Protein AF-A0A3D4QWU9-F1 (afdb_monomer_lite)

Secondary structure (DSSP, 8-state):
-----TTTTSSSS-EEEEEEEE-PPPEEETTEEEEESSPEEEEEEEEEETTEEEEEEEEE--EEEE-TTT--EEE-

Structure (mmCIF, N/CA/C/O backbone):
data_AF-A0A3D4QWU9-F1
#
_entry.id   AF-A0A3D4QWU9-F1
#
loop_
_atom_site.group_PDB
_atom_site.id
_atom_site.type_symbol
_atom_site.label_atom_id
_atom_site.label_alt_id
_atom_site.label_comp_id
_atom_site.label_asym_id
_atom_site.label_entity_id
_atom_site.label_seq_id
_atom_site.pdbx_PDB_ins_code
_atom_site.Cartn_x
_atom_site.Cartn_y
_atom_site.Cartn_z
_atom_site.occupancy
_atom_site.B_iso_or_equiv
_atom_site.auth_seq_id
_atom_site.auth_comp_id
_atom_site.auth_asym_id
_atom_site.auth_atom_id
_atom_site.pdbx_PDB_model_num
ATOM 1 N N . MET A 1 1 ? -0.876 -7.414 4.753 1.00 64.12 1 MET A N 1
ATOM 2 C CA . MET A 1 1 ? -1.046 -6.519 5.918 1.00 64.12 1 MET A CA 1
ATOM 3 C C . MET A 1 1 ? -2.256 -6.999 6.698 1.00 64.12 1 MET A C 1
ATOM 5 O O . MET A 1 1 ? -3.245 -7.344 6.066 1.00 64.12 1 MET A O 1
ATOM 9 N N . LYS A 1 2 ? -2.172 -7.068 8.027 1.00 71.12 2 LYS A N 1
ATOM 10 C CA . LYS A 1 2 ? -3.326 -7.286 8.907 1.00 71.12 2 LYS A CA 1
ATOM 11 C C . LYS A 1 2 ? -3.296 -6.166 9.943 1.00 71.12 2 LYS A C 1
ATOM 13 O O . LYS A 1 2 ? -2.243 -5.951 10.535 1.00 71.12 2 LYS A O 1
ATOM 18 N N . ILE A 1 3 ? -4.393 -5.430 10.081 1.00 71.88 3 ILE A N 1
ATOM 19 C CA . ILE A 1 3 ? -4.551 -4.402 11.113 1.00 71.88 3 ILE A CA 1
ATOM 20 C C . ILE A 1 3 ? -5.505 -4.973 12.151 1.00 71.88 3 ILE A C 1
ATOM 22 O O . ILE A 1 3 ? -6.584 -5.446 11.797 1.00 71.88 3 ILE A O 1
ATOM 26 N N . HIS A 1 4 ? -5.067 -4.947 13.399 1.00 79.00 4 HIS A N 1
ATOM 27 C CA . HIS A 1 4 ? -5.841 -5.326 14.571 1.00 79.00 4 HIS A CA 1
ATOM 28 C C . HIS A 1 4 ? -6.642 -4.103 15.034 1.00 79.00 4 HIS A C 1
ATOM 30 O O . HIS A 1 4 ? -6.072 -3.018 15.158 1.00 79.00 4 HIS A O 1
ATOM 36 N N . PHE A 1 5 ? -7.958 -4.267 15.181 1.00 77.69 5 PHE A N 1
ATOM 37 C CA . PHE A 1 5 ? -8.939 -3.219 15.507 1.00 77.69 5 PHE A CA 1
ATOM 38 C C . PHE A 1 5 ? -9.749 -3.557 16.767 1.00 77.69 5 PHE A C 1
ATOM 40 O O . PHE A 1 5 ? -10.771 -2.936 17.049 1.00 77.69 5 PHE A O 1
ATOM 47 N N . GLU A 1 6 ? -9.311 -4.556 17.527 1.00 79.31 6 GLU A N 1
ATOM 48 C CA . GLU A 1 6 ? -9.937 -5.029 18.757 1.00 79.31 6 GLU A CA 1
ATOM 49 C C . GLU A 1 6 ? -10.084 -3.886 19.780 1.00 79.31 6 GLU A C 1
ATOM 51 O O . GLU A 1 6 ? -11.116 -3.781 20.445 1.00 79.31 6 GLU A O 1
ATOM 56 N N . ASP A 1 7 ? -9.111 -2.972 19.818 1.00 71.50 7 ASP A N 1
ATOM 57 C CA . ASP A 1 7 ? -9.107 -1.795 20.694 1.00 71.50 7 ASP A CA 1
ATOM 58 C C . ASP A 1 7 ? -10.129 -0.727 20.256 1.00 71.50 7 ASP A C 1
ATOM 60 O O . ASP A 1 7 ? -10.696 -0.017 21.085 1.00 71.50 7 ASP A O 1
ATOM 64 N N . LEU A 1 8 ? -10.451 -0.651 18.958 1.00 72.62 8 LEU A N 1
ATOM 65 C CA . LEU A 1 8 ? -11.449 0.283 18.426 1.00 72.62 8 LEU A CA 1
ATOM 66 C C . LEU A 1 8 ? -12.882 -0.133 18.767 1.00 72.62 8 LEU A C 1
ATOM 68 O O . LEU A 1 8 ? -13.776 0.711 18.847 1.00 72.62 8 LEU A O 1
ATOM 72 N N . LEU A 1 9 ? -13.134 -1.428 18.961 1.00 72.19 9 LEU A N 1
ATOM 73 C CA . LEU A 1 9 ? -14.489 -1.948 19.139 1.00 72.19 9 LEU A CA 1
ATOM 74 C C . LEU A 1 9 ? -15.101 -1.601 20.502 1.00 72.19 9 LEU A C 1
ATOM 76 O O . LEU A 1 9 ? -16.329 -1.621 20.609 1.00 72.19 9 LEU A O 1
ATOM 80 N N . GLN A 1 10 ? -14.291 -1.242 21.501 1.00 71.25 10 GLN A N 1
ATOM 81 C CA . GLN A 1 10 ? -14.746 -1.051 22.882 1.00 71.25 10 GLN A CA 1
ATOM 82 C C . GLN A 1 10 ? -15.4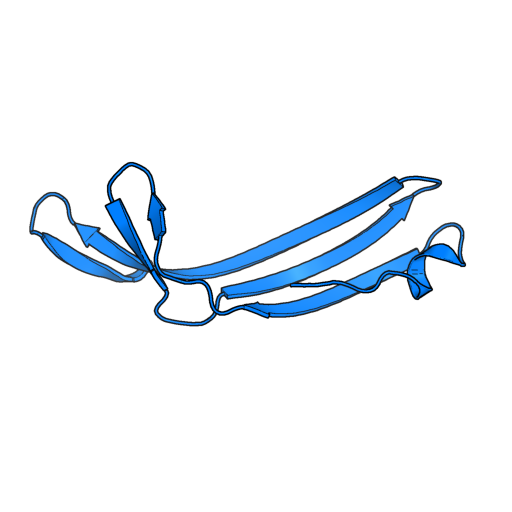57 0.287 23.121 1.00 71.25 10 GLN A C 1
ATOM 84 O O . GLN A 1 10 ? -16.413 0.337 23.893 1.00 71.25 10 GLN A O 1
ATOM 89 N N . GLU A 1 11 ? -15.056 1.355 22.430 1.00 70.88 11 GLU A N 1
ATOM 90 C CA . GLU A 1 11 ? -15.635 2.690 22.623 1.00 70.88 11 GLU A CA 1
ATOM 91 C C . GLU A 1 11 ? -16.538 3.115 21.453 1.00 70.88 11 GLU A C 1
ATOM 93 O O . GLU A 1 11 ? -16.477 2.561 20.351 1.00 70.88 11 GLU A O 1
ATOM 98 N N . LYS A 1 12 ? -17.461 4.052 21.713 1.00 65.06 12 LYS A N 1
ATOM 99 C CA . LYS A 1 12 ? -18.473 4.510 20.739 1.00 65.06 12 LYS A CA 1
ATOM 100 C C . LYS A 1 12 ? -17.886 5.402 19.641 1.00 65.06 12 LYS A C 1
ATOM 102 O O . LYS A 1 12 ? -18.367 5.332 18.516 1.00 65.06 12 LYS A O 1
ATOM 107 N N . ASP A 1 13 ? -16.836 6.152 19.971 1.00 68.12 13 ASP A N 1
ATOM 108 C CA . ASP A 1 13 ? -16.089 7.030 19.072 1.00 68.12 13 ASP A CA 1
ATOM 109 C C . ASP A 1 13 ? -14.594 6.875 19.371 1.00 68.12 13 ASP A C 1
ATOM 111 O O . ASP A 1 13 ? -14.031 7.558 20.224 1.00 68.12 13 ASP A O 1
ATOM 115 N N . SER A 1 14 ? -13.955 5.929 18.691 1.00 82.56 14 SER A N 1
ATOM 116 C CA . SER A 1 14 ? -12.535 5.616 18.844 1.00 82.56 14 SER A CA 1
ATOM 117 C C . SER A 1 14 ? -11.812 5.789 17.515 1.00 82.56 14 SER A C 1
ATOM 119 O O . SER A 1 14 ? -12.405 5.695 16.433 1.00 82.56 14 SER A O 1
ATOM 121 N N . ASN A 1 15 ? -10.513 6.063 17.587 1.00 87.31 15 ASN A N 1
ATOM 122 C CA . ASN A 1 15 ? -9.665 6.090 16.410 1.00 87.31 15 ASN A CA 1
ATOM 123 C C . ASN A 1 15 ? -8.303 5.449 16.683 1.00 87.31 15 ASN A C 1
ATOM 125 O O . ASN A 1 15 ? -7.849 5.379 17.822 1.00 87.31 15 ASN A O 1
ATOM 129 N N . GLN A 1 16 ? -7.683 4.948 15.619 1.00 90.38 16 GLN A N 1
ATOM 130 C CA . GLN A 1 16 ? -6.391 4.282 15.660 1.00 90.38 16 GLN A CA 1
ATOM 131 C C . GLN A 1 16 ? -5.597 4.717 14.440 1.00 90.38 16 GLN A C 1
ATOM 133 O O . GLN A 1 16 ? -5.995 4.472 13.296 1.00 90.38 16 GLN A O 1
ATOM 138 N N . SER A 1 17 ? -4.478 5.388 14.688 1.00 92.19 17 SER A N 1
ATOM 139 C CA . SER A 1 17 ? -3.517 5.698 13.643 1.00 92.19 17 SER A CA 1
ATOM 140 C C . SER A 1 17 ? -2.614 4.500 13.378 1.00 92.19 17 SER A C 1
ATOM 142 O O . SER A 1 17 ? -2.383 3.648 14.238 1.00 92.19 17 SER A O 1
ATOM 144 N N . PHE A 1 18 ? -2.094 4.432 12.161 1.00 90.88 18 PHE A N 1
ATOM 145 C CA . PHE A 1 18 ? -1.071 3.465 11.798 1.00 90.88 18 PHE A CA 1
ATOM 146 C C . PHE A 1 18 ? -0.084 4.103 10.825 1.00 90.88 18 PHE A C 1
ATOM 148 O O . PHE A 1 18 ? -0.441 4.989 10.048 1.00 90.88 18 PHE A O 1
ATOM 155 N N . ASP A 1 19 ? 1.156 3.635 10.876 1.00 93.62 19 ASP A N 1
ATOM 156 C CA . ASP A 1 19 ? 2.214 3.963 9.927 1.00 93.62 19 ASP A CA 1
ATOM 157 C C . ASP A 1 19 ? 3.032 2.696 9.712 1.00 93.62 19 ASP A C 1
ATOM 159 O O . ASP A 1 19 ? 3.587 2.125 10.655 1.00 93.62 19 ASP A O 1
ATOM 163 N N . ILE A 1 20 ? 3.014 2.193 8.484 1.00 91.56 20 ILE A N 1
ATOM 164 C CA . ILE A 1 20 ? 3.666 0.944 8.139 1.00 91.56 20 ILE A CA 1
ATOM 165 C C . ILE A 1 20 ? 4.416 1.047 6.818 1.00 91.56 20 ILE A C 1
ATOM 167 O O . ILE A 1 20 ? 4.145 1.879 5.952 1.00 91.56 20 ILE A O 1
ATOM 171 N N . SER A 1 21 ? 5.331 0.102 6.642 1.00 93.75 21 SER A N 1
ATOM 172 C CA . SER A 1 21 ? 6.103 -0.070 5.424 1.00 93.75 21 SER A CA 1
ATOM 173 C C . SER A 1 21 ? 5.817 -1.442 4.817 1.00 93.75 21 SER A C 1
ATOM 175 O O . SER A 1 21 ? 5.960 -2.467 5.486 1.00 93.75 21 SER A O 1
ATOM 177 N N . LEU A 1 22 ? 5.389 -1.472 3.554 1.00 91.19 22 LEU A N 1
ATOM 178 C CA . LEU A 1 22 ? 5.019 -2.689 2.833 1.00 91.19 22 LEU A CA 1
ATOM 179 C C . LEU A 1 22 ? 5.942 -2.916 1.641 1.00 91.19 22 LEU A C 1
ATOM 181 O O . LEU A 1 22 ? 6.091 -2.056 0.778 1.00 91.19 22 LEU A O 1
ATOM 185 N N . LYS A 1 23 ? 6.516 -4.114 1.543 1.00 90.75 23 LYS A N 1
ATOM 186 C CA . LYS A 1 23 ? 7.138 -4.575 0.299 1.00 90.75 23 LYS A CA 1
ATOM 187 C C . LYS A 1 23 ? 6.048 -5.176 -0.580 1.00 90.75 23 LYS A C 1
ATOM 189 O O . LYS A 1 23 ? 5.477 -6.201 -0.208 1.00 90.75 23 LYS A O 1
ATOM 194 N N . LEU A 1 24 ? 5.752 -4.531 -1.706 1.00 87.44 24 LEU A N 1
ATOM 195 C CA . LEU A 1 24 ? 4.920 -5.119 -2.751 1.00 87.44 24 LEU A CA 1
ATOM 196 C C . LEU A 1 24 ? 5.808 -5.767 -3.815 1.00 87.44 24 LEU A C 1
ATOM 198 O O . LEU A 1 24 ? 6.892 -5.247 -4.087 1.00 87.44 24 LEU A O 1
ATOM 202 N N . PRO A 1 25 ? 5.377 -6.900 -4.391 1.00 89.44 25 PRO A N 1
ATOM 203 C CA . PRO A 1 25 ? 5.991 -7.405 -5.605 1.00 89.44 25 PRO A CA 1
ATOM 204 C C . PRO A 1 25 ? 5.723 -6.439 -6.763 1.00 89.44 25 PRO A C 1
ATOM 206 O O . PRO A 1 25 ? 4.744 -5.687 -6.740 1.00 89.44 25 PRO A O 1
ATOM 209 N N . ASP A 1 26 ? 6.574 -6.505 -7.780 1.00 89.75 26 ASP A N 1
ATOM 210 C CA . ASP A 1 26 ? 6.354 -5.814 -9.048 1.00 89.75 26 ASP A CA 1
ATOM 211 C C . ASP A 1 26 ? 4.999 -6.220 -9.646 1.00 89.75 26 ASP A C 1
ATOM 213 O O . ASP A 1 26 ? 4.551 -7.365 -9.504 1.00 89.75 26 ASP A O 1
ATOM 217 N N . LEU A 1 27 ? 4.326 -5.270 -10.293 1.00 90.31 27 LEU A N 1
ATOM 218 C CA . LEU A 1 27 ? 2.984 -5.466 -10.838 1.00 90.31 27 LEU A CA 1
ATOM 219 C C . LEU A 1 27 ? 2.859 -4.858 -12.229 1.00 90.31 27 LEU A C 1
ATOM 221 O O . LEU A 1 27 ? 3.582 -3.934 -12.578 1.00 90.31 27 LEU A O 1
ATOM 225 N N . THR A 1 28 ? 1.914 -5.348 -13.023 1.00 89.12 28 THR A N 1
ATOM 226 C CA . THR A 1 28 ? 1.590 -4.743 -14.318 1.00 89.12 28 THR A CA 1
ATOM 227 C C . THR A 1 28 ? 0.398 -3.809 -14.162 1.00 89.12 28 THR A C 1
ATOM 229 O O . THR A 1 28 ? -0.676 -4.234 -13.732 1.00 89.12 28 THR A O 1
ATOM 232 N N . TRP A 1 29 ? 0.566 -2.545 -14.539 1.00 84.06 29 TRP A N 1
ATOM 233 C CA . TRP A 1 29 ? -0.486 -1.535 -14.522 1.00 84.06 29 TRP A CA 1
ATOM 234 C C . TRP A 1 29 ? -0.693 -0.988 -15.928 1.00 84.06 29 TRP A C 1
ATOM 236 O O . TRP A 1 29 ? 0.240 -0.496 -16.546 1.00 84.06 29 TRP A O 1
ATOM 246 N N . GLN A 1 30 ? -1.917 -1.102 -16.450 1.0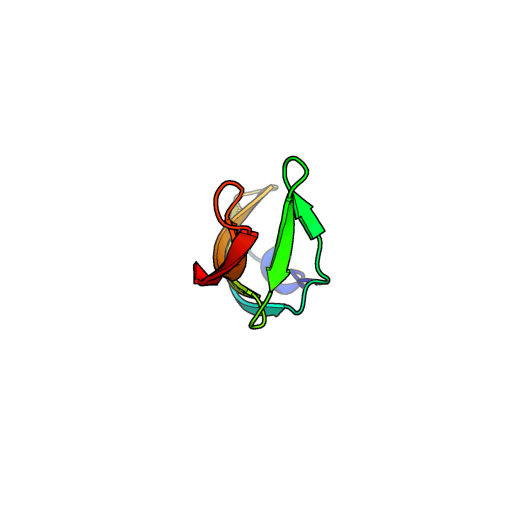0 86.62 30 GLN A N 1
ATOM 247 C CA . GLN A 1 30 ? -2.258 -0.664 -17.815 1.00 86.62 30 GLN A CA 1
ATOM 248 C C . GLN A 1 30 ? -1.332 -1.239 -18.909 1.00 86.62 30 GLN A C 1
ATOM 250 O O . GLN A 1 30 ? -1.122 -0.622 -19.946 1.00 86.62 30 GLN A O 1
ATOM 255 N N . GLY A 1 31 ? -0.799 -2.445 -18.689 1.00 85.69 31 GLY A N 1
ATOM 256 C CA . GLY A 1 31 ? 0.125 -3.106 -19.614 1.00 85.69 31 GLY A CA 1
ATOM 257 C C . GLY A 1 31 ? 1.600 -2.745 -19.417 1.00 85.69 31 GLY A C 1
ATOM 258 O O . GLY A 1 31 ? 2.445 -3.389 -20.030 1.00 85.69 31 GLY A O 1
ATOM 259 N N . GLU A 1 32 ? 1.925 -1.800 -18.532 1.00 81.94 32 GLU A N 1
ATOM 260 C CA . GLU A 1 32 ? 3.304 -1.423 -18.216 1.00 81.94 32 GLU A CA 1
ATOM 261 C C . GLU A 1 32 ? 3.791 -2.090 -16.919 1.00 81.94 32 GLU A C 1
ATOM 263 O O . GLU A 1 32 ? 3.029 -2.197 -15.950 1.00 81.94 32 GLU A O 1
ATOM 268 N N . PRO A 1 33 ? 5.048 -2.565 -16.869 1.00 86.50 33 PRO A N 1
ATOM 269 C CA . PRO A 1 33 ? 5.635 -3.068 -15.637 1.00 86.50 33 PRO A CA 1
ATOM 270 C C . PRO A 1 33 ? 5.908 -1.911 -14.666 1.00 86.50 33 PRO A C 1
ATOM 272 O O . PRO A 1 33 ? 6.584 -0.944 -15.005 1.00 86.50 33 PRO A O 1
ATOM 275 N N . LEU A 1 34 ? 5.404 -2.041 -13.440 1.00 88.94 34 LEU A N 1
ATOM 276 C CA . LEU A 1 34 ? 5.728 -1.190 -12.303 1.00 88.94 34 LEU A CA 1
ATOM 277 C C . LEU A 1 34 ? 6.625 -1.963 -11.344 1.00 88.94 34 LEU A C 1
ATOM 279 O O . LEU A 1 34 ? 6.212 -2.991 -10.798 1.00 88.94 34 LEU A O 1
ATOM 283 N N . SER A 1 35 ? 7.812 -1.423 -11.084 1.00 91.00 35 SER A N 1
ATOM 284 C CA . SER A 1 35 ? 8.698 -1.932 -10.037 1.00 91.00 35 SER A CA 1
ATOM 285 C C . SER A 1 35 ? 8.800 -0.941 -8.886 1.00 91.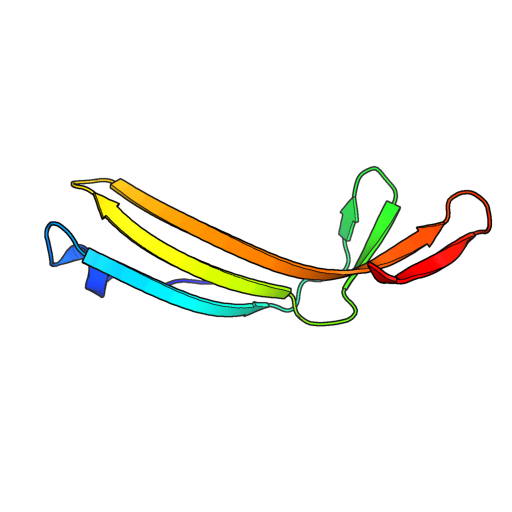00 35 SER A C 1
ATOM 287 O O . SER A 1 35 ? 8.811 0.274 -9.084 1.00 91.00 35 SER A O 1
ATOM 289 N N . PHE A 1 36 ? 8.909 -1.450 -7.662 1.00 91.06 36 PHE A N 1
ATOM 290 C CA . PHE A 1 36 ? 8.996 -0.615 -6.465 1.00 91.06 36 PHE A CA 1
ATOM 291 C C . PHE A 1 36 ? 10.445 -0.526 -5.994 1.00 91.06 36 PHE A C 1
ATOM 293 O O . PHE A 1 36 ? 11.018 -1.505 -5.516 1.00 91.06 36 PHE A O 1
ATOM 300 N N . ARG A 1 37 ? 11.057 0.663 -6.087 1.00 87.19 37 ARG A N 1
ATOM 301 C CA . ARG A 1 37 ? 12.457 0.855 -5.662 1.00 87.19 37 ARG A CA 1
ATOM 302 C C . ARG A 1 37 ? 12.615 0.697 -4.152 1.00 87.19 37 ARG A C 1
ATOM 304 O O . ARG A 1 37 ? 13.652 0.252 -3.658 1.00 87.19 37 ARG A O 1
ATOM 311 N N . LYS A 1 38 ? 11.593 1.124 -3.414 1.00 90.06 38 LYS A N 1
ATOM 312 C CA . LYS A 1 38 ? 11.545 1.124 -1.954 1.00 90.06 38 LYS A CA 1
ATOM 313 C C . LYS A 1 38 ? 10.205 0.567 -1.482 1.00 90.06 38 LYS A C 1
ATOM 315 O O . LYS A 1 38 ? 9.223 0.627 -2.222 1.00 90.06 38 LYS A O 1
ATOM 320 N N . PRO A 1 39 ? 10.146 0.062 -0.240 1.00 92.44 39 PRO A N 1
ATOM 321 C CA . PRO A 1 39 ? 8.877 -0.256 0.391 1.00 92.44 39 PRO A CA 1
ATOM 322 C C . PRO A 1 39 ? 7.889 0.915 0.319 1.00 92.44 39 PRO A C 1
ATOM 324 O O . PRO A 1 39 ? 8.267 2.077 0.470 1.00 92.44 39 PRO A O 1
ATOM 327 N N . ILE A 1 40 ? 6.619 0.590 0.128 1.00 93.19 40 ILE A N 1
ATOM 328 C CA . ILE A 1 40 ? 5.510 1.535 0.132 1.00 93.19 40 ILE A CA 1
ATOM 329 C C . ILE A 1 40 ? 5.244 1.964 1.570 1.00 93.19 40 ILE A C 1
ATOM 331 O O . ILE A 1 40 ? 5.039 1.118 2.441 1.00 93.19 40 ILE A O 1
ATOM 335 N N . SER A 1 41 ? 5.238 3.269 1.815 1.00 94.81 41 SER A N 1
ATOM 336 C CA . SER A 1 41 ? 4.782 3.841 3.078 1.00 94.81 41 SER A CA 1
ATOM 337 C C . SER A 1 41 ? 3.266 3.981 3.032 1.00 94.81 41 SER A C 1
ATOM 339 O O . SER A 1 41 ? 2.713 4.550 2.087 1.00 94.81 41 SER A O 1
ATOM 341 N N . VAL A 1 42 ? 2.599 3.431 4.042 1.00 94.00 42 VAL A N 1
ATOM 342 C CA . VAL A 1 42 ? 1.158 3.564 4.230 1.00 94.00 42 VAL A CA 1
ATOM 343 C C . VAL A 1 42 ? 0.922 4.090 5.631 1.00 94.00 42 VAL A C 1
ATOM 345 O O . VAL A 1 42 ? 1.194 3.393 6.608 1.00 94.00 42 VAL A O 1
ATOM 348 N N . SER A 1 43 ? 0.384 5.296 5.721 1.00 95.19 43 SER A N 1
ATOM 349 C CA . SER A 1 43 ? -0.035 5.892 6.983 1.00 95.19 43 SER A CA 1
ATOM 350 C C . SER A 1 43 ? -1.508 6.242 6.933 1.00 95.19 43 SER A C 1
ATOM 352 O O . SER A 1 43 ? -2.069 6.461 5.861 1.00 95.19 43 SER A O 1
ATOM 354 N N . GLY A 1 44 ? -2.177 6.263 8.073 1.00 94.56 44 GLY A N 1
ATOM 355 C CA . GLY A 1 44 ? -3.604 6.526 8.070 1.00 94.56 44 GLY A CA 1
ATOM 356 C C . GLY A 1 44 ? -4.240 6.535 9.439 1.00 94.56 44 GLY A C 1
ATOM 357 O O . GLY A 1 44 ? -3.575 6.424 10.468 1.00 94.56 44 GLY A O 1
ATOM 358 N N . LEU A 1 45 ? -5.558 6.677 9.409 1.00 93.62 45 LEU A N 1
ATOM 359 C CA . LEU A 1 45 ? -6.433 6.719 10.561 1.00 93.62 45 LEU A CA 1
ATOM 360 C C . LEU A 1 45 ? -7.642 5.829 10.289 1.00 93.62 45 LEU A C 1
ATOM 362 O O . LEU A 1 45 ? -8.305 5.966 9.259 1.00 93.62 45 LEU A O 1
ATOM 366 N N . ILE A 1 46 ? -7.929 4.938 11.228 1.00 92.25 46 ILE A N 1
ATOM 367 C CA . ILE A 1 46 ? -9.185 4.199 11.287 1.00 92.25 46 ILE A CA 1
ATOM 368 C C . ILE A 1 46 ? -10.047 4.874 12.343 1.00 92.25 46 ILE A C 1
ATOM 370 O O . ILE A 1 46 ? -9.579 5.087 13.458 1.00 92.25 46 ILE A O 1
ATOM 374 N N . VAL A 1 47 ? -11.285 5.214 12.000 1.00 91.06 47 VAL A N 1
ATOM 375 C CA . VAL A 1 47 ? -12.253 5.843 12.906 1.00 91.06 47 VAL A CA 1
ATOM 376 C C . VAL A 1 47 ? -13.492 4.966 12.986 1.00 91.06 47 VAL A C 1
ATOM 378 O O . VAL A 1 47 ? -14.068 4.614 11.957 1.00 91.06 47 VAL A O 1
ATOM 381 N N . LYS A 1 48 ? -13.934 4.632 14.198 1.00 87.56 48 LYS A N 1
ATOM 382 C CA . LYS A 1 48 ? -15.235 4.000 14.411 1.00 87.56 48 LYS A CA 1
ATOM 383 C C . LYS A 1 48 ? -16.315 5.074 14.480 1.00 87.56 48 LYS A C 1
ATOM 385 O O . LYS A 1 48 ? -16.209 6.009 15.265 1.00 87.56 48 LYS A O 1
ATOM 390 N N . ARG A 1 49 ? -17.352 4.934 13.655 1.00 86.88 49 ARG A N 1
ATOM 391 C CA . ARG A 1 49 ? -18.548 5.785 13.647 1.00 86.88 49 ARG A CA 1
ATOM 392 C C . ARG A 1 49 ? -19.777 4.891 13.775 1.00 86.88 49 ARG A C 1
ATOM 394 O O . ARG A 1 49 ? -20.260 4.346 12.782 1.00 86.88 49 ARG A O 1
ATOM 401 N N . GLY A 1 50 ? -20.266 4.715 15.002 1.00 84.94 50 GLY A N 1
ATOM 402 C CA . GLY A 1 50 ? -21.341 3.761 15.286 1.00 84.94 50 GLY A CA 1
ATOM 403 C C . GLY A 1 50 ? -20.915 2.332 14.939 1.00 84.94 50 GLY A C 1
ATOM 404 O O . GLY A 1 50 ? -19.973 1.810 15.535 1.00 84.94 50 GLY A O 1
ATOM 405 N N . ASP A 1 51 ? -21.584 1.735 13.950 1.00 85.31 51 ASP A N 1
ATOM 406 C CA . ASP A 1 51 ? -21.343 0.356 13.499 1.00 85.31 51 ASP A CA 1
ATOM 407 C C . ASP A 1 51 ? -20.410 0.261 12.273 1.00 85.31 51 ASP A C 1
ATOM 409 O O . ASP A 1 51 ? -20.209 -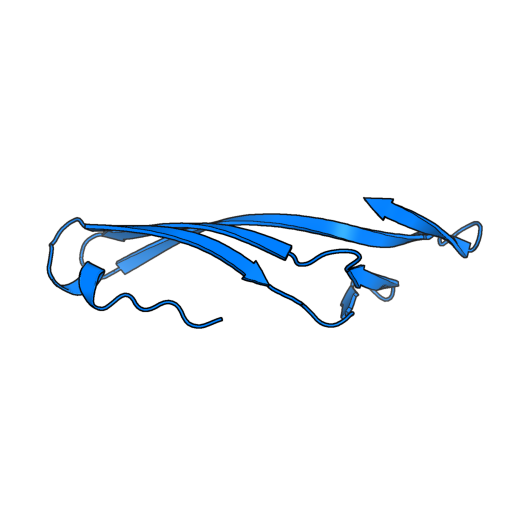0.821 11.723 1.00 85.31 51 ASP A O 1
ATOM 413 N N . ILE A 1 52 ? -19.839 1.385 11.821 1.00 86.81 52 ILE A N 1
ATOM 414 C CA . ILE A 1 52 ? -18.962 1.453 10.643 1.00 86.81 52 ILE A CA 1
ATOM 415 C C . ILE A 1 52 ? -17.533 1.806 11.071 1.00 86.81 52 ILE A C 1
ATOM 417 O O . ILE A 1 52 ? -17.325 2.660 11.934 1.00 86.81 52 ILE A O 1
ATOM 421 N N . LEU A 1 53 ? -16.543 1.178 10.428 1.00 88.06 53 LEU A N 1
ATOM 422 C CA . LEU A 1 53 ? -15.140 1.591 10.480 1.00 88.06 53 LEU A CA 1
ATOM 423 C C . LEU A 1 53 ? -14.785 2.350 9.198 1.00 88.06 53 LEU A C 1
ATOM 425 O O . LEU A 1 53 ? -14.873 1.808 8.098 1.00 88.06 53 LEU A O 1
ATOM 429 N N . GLU A 1 54 ? -14.372 3.603 9.346 1.00 91.00 54 GLU A N 1
ATOM 430 C CA . GLU A 1 54 ? -13.897 4.455 8.260 1.00 91.00 54 GLU A CA 1
ATOM 431 C C . GLU A 1 54 ? -12.364 4.444 8.242 1.00 91.00 54 GLU A C 1
ATOM 433 O O . GLU A 1 54 ? -11.727 4.835 9.219 1.00 91.00 54 GLU A O 1
ATOM 438 N N . LEU A 1 55 ? -11.767 3.993 7.136 1.00 91.56 55 LEU A N 1
ATOM 439 C CA . LEU A 1 55 ? -10.320 4.001 6.926 1.00 91.56 55 LEU A CA 1
ATOM 440 C C . LEU A 1 55 ? -9.940 5.143 5.981 1.00 91.56 55 LEU A C 1
ATOM 442 O O . LEU A 1 55 ? -10.296 5.119 4.805 1.00 91.56 55 LEU A O 1
ATOM 446 N N . ASN A 1 56 ? -9.135 6.080 6.474 1.00 94.12 56 ASN A N 1
ATOM 447 C CA . ASN A 1 56 ? -8.470 7.087 5.655 1.00 94.12 56 ASN A CA 1
ATOM 448 C C . ASN A 1 56 ? -6.970 6.797 5.634 1.00 94.12 56 ASN A C 1
ATOM 450 O O . ASN A 1 56 ? -6.316 6.851 6.674 1.00 94.12 56 ASN A O 1
ATOM 454 N N . ALA A 1 57 ? -6.423 6.489 4.458 1.00 93.50 57 ALA A N 1
ATOM 455 C CA . ALA A 1 57 ? -5.016 6.141 4.298 1.00 93.50 57 ALA A CA 1
ATOM 456 C C . ALA A 1 57 ? -4.337 7.000 3.228 1.00 93.50 57 ALA A C 1
ATOM 458 O O . ALA A 1 57 ? -4.899 7.284 2.172 1.00 93.50 57 ALA A O 1
ATOM 459 N N . ASN A 1 58 ? -3.095 7.373 3.501 1.00 96.06 58 ASN A N 1
ATOM 460 C CA . ASN A 1 58 ? -2.164 7.959 2.565 1.00 96.06 58 ASN A CA 1
ATOM 461 C C . ASN A 1 58 ? -1.134 6.899 2.166 1.00 96.06 58 ASN A C 1
ATOM 463 O O . ASN A 1 58 ? -0.513 6.267 3.020 1.00 96.06 58 ASN A O 1
ATOM 467 N N . VAL A 1 59 ? -0.964 6.709 0.861 1.00 93.00 59 VAL A N 1
ATOM 468 C CA . VAL A 1 59 ? -0.021 5.746 0.291 1.00 93.00 59 VAL A CA 1
ATOM 469 C C . VAL A 1 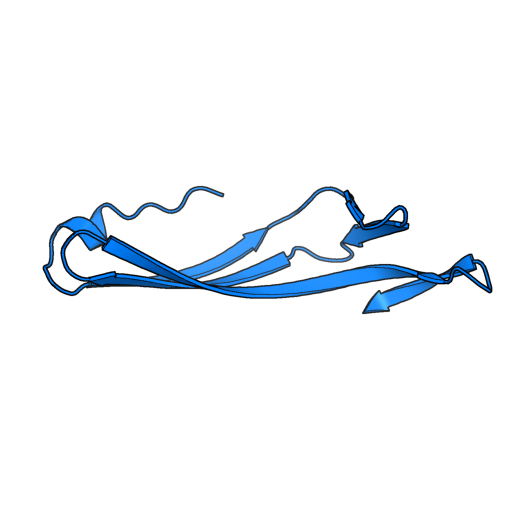59 ? 1.037 6.521 -0.481 1.00 93.00 59 VAL A C 1
ATOM 471 O O . VAL A 1 59 ? 0.699 7.315 -1.358 1.00 93.00 59 VAL A O 1
ATOM 474 N N . LYS A 1 60 ? 2.312 6.287 -0.169 1.00 93.94 60 LYS A N 1
ATOM 475 C CA . LYS A 1 60 ? 3.457 6.887 -0.865 1.00 93.94 60 LYS A CA 1
ATOM 476 C C . LYS A 1 60 ? 4.465 5.816 -1.244 1.00 93.94 60 LYS A C 1
ATOM 478 O O . LYS A 1 60 ? 4.838 4.977 -0.425 1.00 93.94 60 LYS A O 1
ATOM 483 N N . SER A 1 61 ? 4.942 5.868 -2.479 1.00 91.62 61 SER A N 1
ATOM 484 C CA . SER A 1 61 ? 6.008 5.001 -2.969 1.00 91.62 61 SER A CA 1
ATOM 485 C C . SER A 1 61 ? 6.838 5.725 -4.023 1.00 91.62 61 SER A C 1
ATOM 487 O O . SER A 1 61 ? 6.388 6.729 -4.562 1.00 91.62 61 SER A O 1
ATOM 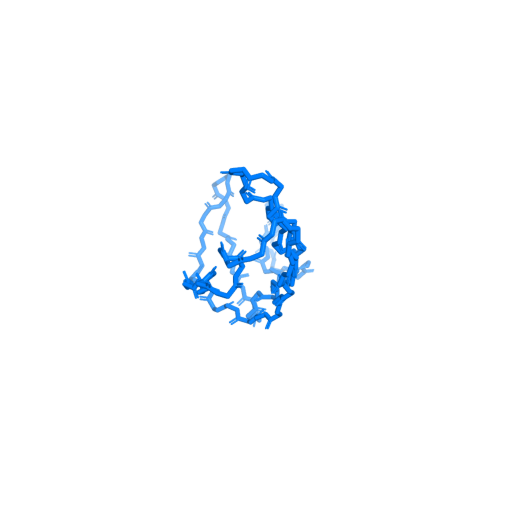489 N N . GLU A 1 62 ? 8.032 5.195 -4.278 1.00 92.56 62 GLU A N 1
ATOM 490 C CA . GLU A 1 62 ? 8.876 5.549 -5.415 1.00 92.56 62 GLU A CA 1
ATOM 491 C C . GLU A 1 62 ? 8.831 4.368 -6.396 1.00 92.56 62 GLU A C 1
ATOM 493 O O . GLU A 1 62 ? 9.319 3.271 -6.079 1.00 92.56 62 GLU A O 1
ATOM 498 N N . ILE A 1 63 ? 8.211 4.582 -7.553 1.00 91.12 63 ILE A N 1
ATOM 499 C CA . ILE A 1 63 ? 8.051 3.577 -8.606 1.00 91.12 63 ILE A CA 1
ATOM 500 C C . ILE A 1 63 ? 9.076 3.790 -9.713 1.00 91.12 63 ILE A C 1
ATOM 502 O O . ILE A 1 63 ? 9.471 4.913 -10.015 1.00 91.12 63 ILE A O 1
ATOM 506 N N . ILE A 1 64 ? 9.508 2.693 -10.324 1.00 90.62 64 ILE A N 1
ATOM 507 C CA . ILE A 1 64 ? 10.325 2.695 -11.532 1.00 90.62 64 ILE A CA 1
ATOM 508 C C . ILE A 1 64 ? 9.400 2.377 -12.701 1.00 90.62 64 ILE A C 1
ATOM 510 O O . ILE A 1 64 ? 8.736 1.340 -12.712 1.00 90.62 64 ILE A O 1
ATOM 514 N N . LEU A 1 65 ? 9.379 3.293 -13.661 1.00 88.12 65 LEU A N 1
ATOM 515 C CA . LEU A 1 65 ? 8.620 3.226 -14.901 1.00 88.12 65 LEU A CA 1
ATOM 516 C C . LEU A 1 65 ? 9.567 3.057 -16.084 1.00 88.12 65 LEU A C 1
ATOM 518 O O . LEU A 1 65 ? 10.754 3.380 -15.991 1.00 88.12 65 LEU A O 1
ATOM 522 N N . GLN A 1 66 ? 9.029 2.594 -17.208 1.00 86.50 66 GLN A N 1
ATOM 523 C CA . GLN A 1 66 ? 9.734 2.555 -18.483 1.00 86.50 66 GLN A CA 1
ATOM 524 C C . GLN A 1 66 ? 9.077 3.522 -19.466 1.00 86.50 66 GLN A C 1
ATOM 526 O O . GLN A 1 66 ? 7.868 3.498 -19.662 1.00 86.50 66 GLN A O 1
ATOM 531 N N . CYS A 1 67 ? 9.869 4.376 -20.110 1.00 83.81 67 CYS A N 1
ATOM 532 C CA . CYS A 1 67 ? 9.360 5.294 -21.118 1.00 83.81 67 CYS A CA 1
ATOM 533 C C . CYS A 1 67 ? 8.949 4.531 -22.384 1.00 83.81 67 CYS A C 1
ATOM 535 O O . CYS A 1 67 ? 9.793 3.922 -23.039 1.00 83.81 67 CYS A O 1
ATOM 537 N N . GLY A 1 68 ? 7.681 4.627 -22.792 1.00 84.38 68 GLY A N 1
ATOM 538 C CA . GLY A 1 68 ? 7.191 3.979 -24.015 1.00 84.38 68 GLY A CA 1
ATOM 539 C C . GLY A 1 68 ? 7.823 4.488 -25.322 1.00 84.38 68 GLY A C 1
ATOM 540 O O . GLY A 1 68 ? 7.698 3.829 -26.350 1.00 84.38 68 GLY A O 1
ATOM 541 N N . PHE A 1 69 ? 8.510 5.639 -25.303 1.00 88.38 69 PHE A N 1
ATOM 542 C CA . PHE A 1 69 ? 9.162 6.217 -26.485 1.00 88.38 69 PHE A CA 1
ATOM 543 C C . PHE A 1 69 ? 10.642 5.829 -26.611 1.00 88.38 69 PHE A C 1
ATOM 545 O O . PHE A 1 69 ? 11.052 5.322 -27.651 1.00 88.38 69 PHE A O 1
ATOM 552 N N . CYS A 1 70 ? 11.453 6.068 -25.572 1.00 92.25 70 CYS A N 1
ATOM 553 C CA . CYS A 1 70 ? 12.897 5.792 -25.604 1.00 92.25 70 CYS A CA 1
ATOM 554 C C . CYS A 1 70 ? 13.300 4.476 -24.922 1.00 92.25 70 CYS A C 1
ATOM 556 O O . CYS A 1 70 ? 14.463 4.093 -25.005 1.00 92.25 70 CYS A O 1
ATOM 558 N N . LEU A 1 71 ? 12.363 3.785 -24.260 1.00 87.19 71 LEU A N 1
ATOM 559 C CA . LEU A 1 71 ? 12.569 2.548 -23.493 1.00 87.19 71 LEU A CA 1
ATOM 560 C C . LEU A 1 71 ? 13.480 2.678 -22.261 1.00 87.19 71 LEU A C 1
ATOM 562 O O . LEU A 1 71 ? 13.756 1.667 -21.612 1.00 87.19 71 LEU A O 1
ATOM 566 N N . GLU A 1 72 ? 13.904 3.889 -21.898 1.00 91.06 72 GLU A N 1
ATOM 567 C CA . GLU A 1 72 ? 14.693 4.153 -20.692 1.00 91.06 72 GLU A CA 1
ATOM 568 C C . GLU A 1 72 ? 13.834 4.099 -19.421 1.00 91.06 72 GLU A C 1
ATOM 570 O O . GLU A 1 72 ? 12.646 4.437 -19.434 1.00 91.06 72 GLU A O 1
ATOM 575 N N . SER A 1 73 ? 14.447 3.695 -18.306 1.00 89.25 73 SER A N 1
ATOM 576 C CA . SER A 1 73 ? 13.787 3.660 -17.000 1.00 89.25 73 SER A CA 1
ATOM 577 C C . SER A 1 73 ? 13.903 4.993 -16.264 1.00 89.25 73 SER A C 1
ATOM 579 O O . SER A 1 73 ? 14.963 5.618 -16.266 1.00 89.25 73 SER A O 1
ATOM 581 N N . TYR A 1 74 ? 12.846 5.395 -15.561 1.00 88.81 74 TYR A N 1
ATOM 582 C CA . TYR A 1 74 ? 12.838 6.595 -14.722 1.00 88.81 74 TYR A CA 1
ATOM 583 C C . TYR A 1 74 ? 12.031 6.382 -13.435 1.00 88.81 74 TYR A C 1
ATOM 585 O O . TYR A 1 74 ? 11.184 5.495 -13.363 1.00 88.81 74 TYR A O 1
ATOM 593 N N . SER A 1 75 ? 12.320 7.177 -12.402 1.00 88.31 75 SER A N 1
ATOM 594 C CA . SER A 1 75 ? 11.664 7.097 -11.090 1.00 88.31 75 SER A CA 1
ATOM 595 C C . SER A 1 75 ? 10.613 8.192 -10.905 1.00 88.31 75 SER A C 1
ATOM 597 O O . SER A 1 75 ? 10.888 9.345 -11.253 1.00 88.31 75 SER A O 1
ATOM 599 N N . GLN A 1 76 ? 9.474 7.858 -10.296 1.00 79.44 76 GLN A N 1
ATOM 600 C CA . GLN A 1 76 ? 8.446 8.804 -9.833 1.00 79.44 76 GLN A CA 1
ATOM 601 C C . GLN A 1 76 ? 8.011 8.521 -8.400 1.00 79.44 76 GLN A C 1
ATOM 603 O O . GLN A 1 76 ? 8.034 7.335 -8.003 1.00 79.44 76 GLN A O 1
#

pLDDT: mean 86.65, std 7.65, range [64.12, 96.06]

Foldseek 3Di:
DDDDCVVVVPDQKDKDKDWDWADDQWDADPNWIKDFPGTKIKIWMWIHHHPDIDTDIDIDTKIWTADPPPRDIDID

Radius of gyration: 17.42 Å; chains: 1; bounding box: 36×16×49 Å

Sequence (76 aa):
MKIHFEDLLQEKDSNQSFDISLKLPDLTWQGEPLSFRKPISVSGLIVKRGDILELNANVKSEIILQCGFCLESYSQ